Protein AF-A7H0U6-F1 (afdb_monomer_lite)

Sequence (137 aa):
MARRTNQNGQNVQEAKNTAIDSANEAPKNEEQEATEKSANETTLQDGQDAVASEPNTTKQPKTEIWVFIRGDELGQKGEILYEFALKSGFREAIKTAQEIAGVEQNGVMSAEALAAINAVDDTEFKESFEFLAGIRG

pLDDT: mean 70.14, std 22.98, range [35.97, 95.31]

Radius of gyration: 28.56 Å; chains: 1; bounding box: 76×62×76 Å

Foldseek 3Di:
DDDDDDDDDDDDDDDDDDDDDDDDDDDDDDDDDDDDDDDDDDDDDDDDDDDDDDDPPPPDPCDPLLVQLVLVLLPPLSVLLSVLCVPPNQLVSLLQLQVLLVHDSRSGPDPVSSVSSNVDDPVSSNVSSVVVSVVVD

Structure (mmCIF, N/CA/C/O backbone):
data_AF-A7H0U6-F1
#
_entry.id   AF-A7H0U6-F1
#
loop_
_atom_site.group_PDB
_atom_site.id
_atom_site.type_symbol
_atom_site.label_atom_id
_atom_site.label_alt_id
_atom_site.label_comp_id
_atom_site.label_asym_id
_atom_site.label_entity_id
_atom_site.label_seq_id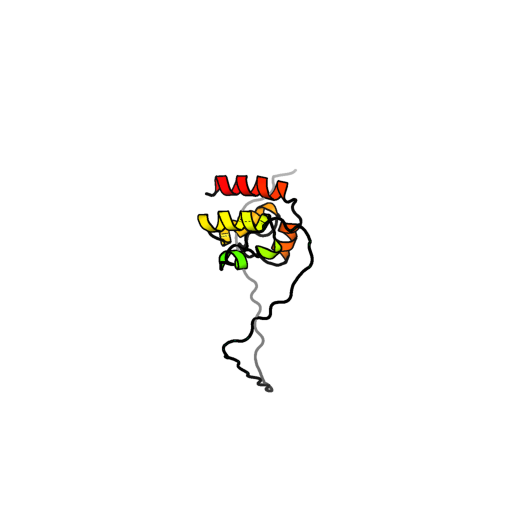
_atom_site.pdbx_PDB_ins_code
_atom_site.Cartn_x
_atom_site.Cartn_y
_atom_site.Cartn_z
_atom_site.occupancy
_atom_site.B_iso_or_equiv
_atom_site.auth_seq_id
_atom_site.auth_comp_id
_atom_site.auth_asym_id
_atom_site.auth_atom_id
_atom_site.pdbx_PDB_model_num
ATOM 1 N N . MET A 1 1 ? 44.594 -3.899 50.942 1.00 44.00 1 MET A N 1
ATOM 2 C CA . MET A 1 1 ? 44.181 -4.992 50.028 1.00 44.00 1 MET A CA 1
ATOM 3 C C . MET A 1 1 ? 43.287 -4.400 48.941 1.00 44.00 1 MET A C 1
ATOM 5 O O . MET A 1 1 ? 42.715 -3.354 49.202 1.00 44.00 1 MET A O 1
ATOM 9 N N . ALA A 1 2 ? 43.203 -5.056 47.775 1.00 44.75 2 ALA A N 1
ATOM 10 C CA . ALA A 1 2 ? 42.554 -4.655 46.508 1.00 44.75 2 ALA A CA 1
ATOM 11 C C . ALA A 1 2 ? 43.481 -3.972 45.476 1.00 44.75 2 ALA A C 1
ATOM 13 O O . ALA A 1 2 ? 43.598 -2.751 45.401 1.00 44.75 2 ALA A O 1
ATOM 14 N N . ARG A 1 3 ? 44.145 -4.804 44.657 1.00 46.00 3 ARG A N 1
ATOM 15 C CA . ARG A 1 3 ? 44.745 -4.417 43.370 1.00 46.00 3 ARG A CA 1
ATOM 16 C C . ARG A 1 3 ? 43.800 -4.834 42.239 1.00 46.00 3 ARG A C 1
ATOM 18 O O . ARG A 1 3 ? 43.140 -5.862 42.333 1.00 46.00 3 ARG A O 1
ATOM 25 N N . ARG A 1 4 ? 43.750 -3.969 41.225 1.00 51.09 4 ARG A N 1
ATOM 26 C CA . ARG A 1 4 ? 42.862 -3.950 40.057 1.00 51.09 4 ARG A CA 1
ATOM 27 C C . ARG A 1 4 ? 42.835 -5.252 39.250 1.00 51.09 4 ARG A C 1
ATOM 29 O O . ARG A 1 4 ? 43.853 -5.904 39.050 1.00 51.09 4 ARG A O 1
ATOM 36 N N . THR A 1 5 ? 41.636 -5.515 38.749 1.00 53.34 5 THR A N 1
ATOM 37 C CA . THR A 1 5 ? 41.198 -6.558 37.824 1.00 53.34 5 THR A CA 1
ATOM 38 C C . THR A 1 5 ? 41.836 -6.458 36.431 1.00 53.34 5 THR A C 1
ATOM 40 O O . THR A 1 5 ? 41.884 -5.377 35.853 1.00 53.34 5 THR A O 1
ATOM 43 N N . ASN A 1 6 ? 42.196 -7.643 35.916 1.00 48.97 6 ASN A N 1
ATOM 44 C CA . ASN A 1 6 ? 42.177 -8.102 34.518 1.00 48.97 6 ASN A CA 1
ATOM 45 C C . ASN A 1 6 ? 43.235 -7.558 33.534 1.00 48.97 6 ASN A C 1
ATOM 47 O O . ASN A 1 6 ? 43.151 -6.443 33.027 1.00 48.97 6 ASN A O 1
ATOM 51 N N . GLN A 1 7 ? 44.172 -8.458 33.207 1.00 51.88 7 GLN A N 1
ATOM 52 C CA . GLN A 1 7 ? 44.982 -8.469 31.995 1.00 51.88 7 GLN A CA 1
ATOM 53 C C . GLN A 1 7 ? 44.325 -9.373 30.931 1.00 51.88 7 GLN A C 1
ATOM 55 O O . GLN A 1 7 ? 44.148 -10.564 31.153 1.00 51.88 7 GLN A O 1
ATOM 60 N N . ASN A 1 8 ? 44.011 -8.780 29.780 1.00 41.91 8 ASN A N 1
ATOM 61 C CA . ASN A 1 8 ? 44.545 -9.123 28.457 1.00 41.91 8 ASN A CA 1
ATOM 62 C C . ASN A 1 8 ? 44.594 -10.611 28.004 1.00 41.91 8 ASN A C 1
ATOM 64 O O . ASN A 1 8 ? 45.507 -11.336 28.373 1.00 41.91 8 ASN A O 1
ATOM 68 N N . GLY A 1 9 ? 43.748 -10.955 27.019 1.00 41.75 9 GLY A N 1
ATOM 69 C CA . GLY A 1 9 ? 44.206 -11.497 25.724 1.00 41.75 9 GLY A CA 1
ATOM 70 C C . GLY A 1 9 ? 44.284 -13.020 25.488 1.00 41.75 9 GLY A C 1
ATOM 71 O O . GLY A 1 9 ? 44.925 -13.739 26.238 1.00 41.75 9 GLY A O 1
ATOM 72 N N . GLN A 1 10 ? 43.783 -13.411 24.300 1.00 43.47 10 GLN A N 1
ATOM 73 C CA . GLN A 1 10 ? 44.019 -14.650 23.514 1.00 43.47 10 GLN A CA 1
ATOM 74 C C . GLN A 1 10 ? 43.192 -15.899 23.894 1.00 43.47 10 GLN A C 1
ATOM 76 O O . GLN A 1 10 ? 42.929 -16.126 25.061 1.00 43.47 10 GLN A O 1
ATOM 81 N N . ASN A 1 11 ? 42.807 -16.838 23.020 1.00 38.00 11 ASN A N 1
ATOM 82 C CA . ASN A 1 11 ? 42.603 -16.998 21.567 1.00 38.00 11 ASN A CA 1
ATOM 83 C C . ASN A 1 11 ? 42.161 -18.488 21.410 1.00 38.00 11 ASN A C 1
ATOM 85 O O . ASN A 1 11 ? 42.874 -19.358 21.889 1.00 38.00 11 ASN A O 1
ATOM 89 N N . VAL A 1 12 ? 40.974 -18.727 20.830 1.00 46.72 12 VAL A N 1
ATOM 90 C CA . VAL A 1 12 ? 40.468 -19.859 19.997 1.00 46.72 12 VAL A CA 1
ATOM 91 C C . VAL A 1 12 ? 40.917 -21.324 20.238 1.00 46.72 12 VAL A C 1
ATOM 93 O O . VAL A 1 12 ? 42.110 -21.611 20.252 1.00 46.72 12 VAL A O 1
ATOM 96 N N . GLN A 1 13 ? 39.919 -22.240 20.208 1.00 46.50 13 GLN A N 1
ATOM 97 C CA . GLN A 1 13 ? 39.869 -23.643 19.682 1.00 46.50 13 GLN A CA 1
ATOM 98 C C . GLN A 1 13 ? 39.125 -24.566 20.667 1.00 46.50 13 GLN A C 1
ATOM 100 O O . GLN A 1 13 ? 39.196 -24.346 21.866 1.00 46.50 13 GLN A O 1
ATOM 105 N N . GLU A 1 14 ? 38.420 -25.644 20.332 1.00 44.41 14 GLU A N 1
ATOM 106 C CA . GLU A 1 14 ? 37.949 -26.334 19.125 1.00 44.41 14 GLU A CA 1
ATOM 107 C C . GLU A 1 14 ? 37.036 -27.443 19.707 1.00 44.41 14 GLU A C 1
ATOM 109 O O . GLU A 1 14 ? 37.402 -28.053 20.710 1.00 44.41 14 GLU A O 1
ATOM 114 N N . ALA A 1 15 ? 35.860 -27.719 19.141 1.00 47.16 15 ALA A N 1
ATOM 115 C CA . ALA A 1 15 ? 35.094 -28.916 19.505 1.00 47.16 15 ALA A CA 1
ATOM 116 C C . ALA A 1 15 ? 34.598 -29.604 18.233 1.00 47.16 15 ALA A C 1
ATOM 118 O O . ALA A 1 15 ? 33.486 -29.383 17.760 1.00 47.16 15 ALA A O 1
ATOM 119 N N . LYS A 1 16 ? 35.483 -30.425 17.662 1.00 49.91 16 LYS A N 1
ATOM 120 C CA . LYS A 1 16 ? 35.138 -31.505 16.737 1.00 49.91 16 LYS A CA 1
ATOM 121 C C . LYS A 1 16 ? 34.580 -32.672 17.555 1.00 49.91 16 LYS A C 1
ATOM 123 O O . LYS A 1 16 ? 35.230 -33.080 18.508 1.00 49.91 16 LYS A O 1
ATOM 128 N N . ASN A 1 17 ? 33.448 -33.245 17.149 1.00 48.50 17 ASN A N 1
ATOM 129 C CA . ASN A 1 17 ? 33.057 -34.606 17.532 1.00 48.50 17 ASN A CA 1
ATOM 130 C C . ASN A 1 17 ? 32.409 -35.334 16.338 1.00 48.50 17 ASN A C 1
ATOM 132 O O . ASN A 1 17 ? 31.240 -35.158 16.024 1.00 48.50 17 ASN A O 1
ATOM 136 N N . THR A 1 18 ? 33.278 -36.064 15.641 1.00 45.56 18 THR A N 1
ATOM 137 C CA . THR A 1 18 ? 33.184 -37.404 15.032 1.00 45.56 18 THR A CA 1
ATOM 138 C C . THR A 1 18 ? 31.820 -38.075 14.766 1.00 45.56 18 THR A C 1
ATOM 140 O O . THR A 1 18 ? 31.096 -38.445 15.681 1.00 45.56 18 THR A O 1
ATOM 143 N N . ALA A 1 19 ? 31.608 -38.308 13.463 1.00 49.44 19 ALA A N 1
ATOM 144 C CA . ALA A 1 19 ? 31.011 -39.421 12.700 1.00 49.44 19 ALA A CA 1
ATOM 145 C C . ALA A 1 19 ? 30.195 -40.557 13.365 1.00 49.44 19 ALA A C 1
ATOM 147 O O . ALA A 1 19 ? 30.632 -41.198 14.318 1.00 49.44 19 ALA A O 1
ATOM 148 N N . ILE A 1 20 ? 29.116 -40.940 12.664 1.00 51.38 20 ILE A N 1
ATOM 149 C CA . ILE A 1 20 ? 28.578 -42.309 12.587 1.00 51.38 20 ILE A CA 1
ATOM 150 C C . ILE A 1 20 ? 28.250 -42.644 11.122 1.00 51.38 20 ILE A C 1
ATOM 152 O O . ILE A 1 20 ? 27.741 -41.806 10.380 1.00 51.38 20 ILE A O 1
ATOM 156 N N . ASP A 1 21 ? 28.624 -43.861 10.736 1.00 46.81 21 ASP A N 1
ATOM 157 C CA . ASP A 1 21 ? 28.727 -44.424 9.387 1.00 46.81 21 ASP A CA 1
ATOM 158 C C . ASP A 1 21 ? 27.514 -45.323 9.043 1.00 46.81 21 ASP A C 1
ATOM 160 O O . ASP A 1 21 ? 26.973 -45.991 9.920 1.00 46.81 21 ASP A O 1
ATOM 164 N N . SER A 1 22 ? 27.159 -45.341 7.753 1.00 47.59 22 SER A N 1
ATOM 165 C CA . SER A 1 22 ? 26.531 -46.412 6.948 1.00 47.59 22 SER A CA 1
ATOM 166 C C . SER A 1 22 ? 25.199 -47.104 7.313 1.00 47.59 22 SER A C 1
ATOM 168 O O . SER A 1 22 ? 25.109 -47.929 8.214 1.00 47.59 22 SER A O 1
ATOM 170 N N . ALA A 1 23 ? 24.265 -46.939 6.361 1.00 47.88 23 ALA A N 1
ATOM 171 C CA . ALA A 1 23 ? 23.696 -47.978 5.475 1.00 47.88 23 ALA A CA 1
ATOM 172 C C . ALA A 1 23 ? 22.202 -48.370 5.591 1.00 47.88 23 ALA A C 1
ATOM 174 O O . ALA A 1 23 ? 21.732 -48.905 6.587 1.00 47.88 23 ALA A O 1
ATOM 175 N N . ASN A 1 24 ? 21.579 -48.258 4.406 1.00 40.88 24 ASN A N 1
ATOM 176 C CA . ASN A 1 24 ? 20.633 -49.160 3.733 1.00 40.88 24 ASN A CA 1
ATOM 177 C C . ASN A 1 24 ? 19.099 -48.964 3.784 1.00 40.88 24 ASN A C 1
ATOM 179 O O . ASN A 1 24 ? 18.454 -49.030 4.822 1.00 40.88 24 ASN A O 1
ATOM 183 N N . GLU A 1 25 ? 18.582 -48.921 2.544 1.00 42.00 25 GLU A N 1
ATOM 184 C CA . GLU A 1 25 ? 17.315 -49.444 1.996 1.00 42.00 25 GLU A CA 1
ATOM 185 C C . GLU A 1 25 ? 16.038 -48.572 1.949 1.00 42.00 25 GLU A C 1
ATOM 187 O O . GLU A 1 25 ? 15.526 -48.061 2.938 1.00 42.00 25 GLU A O 1
ATOM 192 N N . ALA A 1 26 ? 15.535 -48.442 0.710 1.00 51.22 26 ALA A N 1
ATOM 193 C CA . ALA A 1 26 ? 14.316 -47.760 0.259 1.00 51.22 26 ALA A CA 1
ATOM 194 C C . ALA A 1 26 ? 13.025 -48.505 0.678 1.00 51.22 26 ALA A C 1
ATOM 196 O O . ALA A 1 26 ? 13.108 -49.661 1.098 1.00 51.22 26 ALA A O 1
ATOM 197 N N . PRO A 1 27 ? 11.814 -47.925 0.485 1.00 47.44 27 PRO A N 1
ATOM 198 C CA . PRO A 1 27 ? 11.107 -48.200 -0.782 1.00 47.44 27 PRO A CA 1
ATOM 199 C C . PRO A 1 27 ? 10.095 -47.133 -1.295 1.00 47.44 27 PRO A C 1
ATOM 201 O O . PRO A 1 27 ? 9.548 -46.349 -0.534 1.00 47.44 27 PRO A O 1
ATOM 204 N N . LYS A 1 28 ? 9.795 -47.253 -2.605 1.00 40.69 28 LYS A N 1
ATOM 205 C CA . LYS A 1 28 ? 8.507 -47.082 -3.335 1.00 40.69 28 LYS A CA 1
ATOM 206 C C . LYS A 1 28 ? 7.779 -45.716 -3.304 1.00 40.69 28 LYS A C 1
ATOM 208 O O . LYS A 1 28 ? 7.317 -45.280 -2.266 1.00 40.69 28 LYS A O 1
ATOM 213 N N . ASN A 1 29 ? 7.727 -44.980 -4.421 1.00 41.88 29 ASN A N 1
ATOM 214 C CA . ASN A 1 29 ? 6.805 -45.121 -5.572 1.00 41.88 29 ASN A CA 1
ATOM 215 C C . ASN A 1 29 ? 5.399 -44.559 -5.283 1.00 41.88 29 ASN A C 1
ATOM 217 O O . ASN A 1 29 ? 4.595 -45.273 -4.708 1.00 41.88 29 ASN A O 1
ATOM 221 N N . GLU A 1 30 ? 5.099 -43.343 -5.751 1.00 47.97 30 GLU A N 1
ATOM 222 C CA . GLU A 1 30 ? 3.842 -43.065 -6.461 1.00 47.97 30 GLU A CA 1
ATOM 223 C C . GLU A 1 30 ? 3.972 -41.783 -7.298 1.00 47.97 30 GLU A C 1
ATOM 225 O O . GLU A 1 30 ? 4.211 -40.677 -6.819 1.00 47.97 30 GLU A O 1
ATOM 230 N N . GLU A 1 31 ? 3.911 -42.034 -8.595 1.00 45.50 31 GLU A N 1
ATOM 231 C CA . GLU A 1 31 ? 3.716 -41.143 -9.721 1.00 45.50 31 GLU A CA 1
ATOM 232 C C . GLU A 1 31 ? 2.301 -40.558 -9.658 1.00 45.50 31 GLU A C 1
ATOM 234 O O . GLU A 1 31 ? 1.361 -41.305 -9.418 1.00 45.50 31 GLU A O 1
ATOM 239 N N . GLN A 1 32 ? 2.136 -39.257 -9.913 1.00 46.22 32 GLN A N 1
ATOM 240 C CA . GLN A 1 32 ? 0.946 -38.761 -10.608 1.00 46.22 32 GLN A CA 1
ATOM 241 C C . GLN A 1 32 ? 1.240 -37.420 -11.291 1.00 46.22 32 GLN A C 1
ATOM 243 O O . GLN A 1 32 ? 1.296 -36.347 -10.694 1.00 46.22 32 GLN A O 1
ATOM 248 N N . GLU A 1 33 ? 1.475 -37.569 -12.587 1.00 42.81 33 GLU A N 1
ATOM 249 C CA . GLU A 1 33 ? 1.436 -36.592 -13.665 1.00 42.81 33 GLU A CA 1
ATOM 250 C C . GLU A 1 33 ? -0.009 -36.121 -13.935 1.00 42.81 33 GLU A C 1
ATOM 252 O O . GLU A 1 33 ? -0.943 -36.902 -13.768 1.00 42.81 33 GLU A O 1
ATOM 257 N N . ALA A 1 34 ? -0.178 -34.866 -14.369 1.00 38.72 34 ALA A N 1
ATOM 258 C CA . ALA A 1 34 ? -1.146 -34.389 -15.380 1.00 38.72 34 ALA A CA 1
ATOM 259 C C . ALA A 1 34 ? -1.154 -32.845 -15.336 1.00 38.72 34 ALA A C 1
ATOM 261 O O . ALA A 1 34 ? -1.549 -32.245 -14.344 1.00 38.72 34 ALA A O 1
ATOM 262 N N . THR A 1 35 ? -0.484 -32.148 -16.255 1.00 39.91 35 THR A N 1
ATOM 263 C CA . THR A 1 35 ? -1.003 -31.715 -17.568 1.00 39.91 35 THR A CA 1
ATOM 264 C C . THR A 1 35 ? -2.318 -30.947 -17.466 1.00 39.91 35 THR A C 1
ATOM 266 O O . THR A 1 35 ? -3.337 -31.555 -17.193 1.00 39.91 35 THR A O 1
ATOM 269 N N . GLU A 1 36 ? -2.319 -29.655 -17.812 1.00 39.19 36 GLU A N 1
ATOM 270 C CA . GLU A 1 36 ? -3.280 -29.153 -18.803 1.00 39.19 36 GLU A CA 1
ATOM 271 C C . GLU A 1 36 ? -2.884 -27.780 -19.361 1.00 39.19 36 GLU A C 1
ATOM 273 O O . GLU A 1 36 ? -2.804 -26.761 -18.680 1.00 39.19 36 GLU A O 1
ATOM 278 N N . LYS A 1 37 ? -2.628 -27.799 -20.667 1.00 46.78 37 LYS A N 1
ATOM 279 C CA . LYS A 1 37 ? -2.650 -26.670 -21.584 1.00 46.78 37 LYS A CA 1
ATOM 280 C C . LYS A 1 37 ? -3.992 -26.781 -22.302 1.00 46.78 37 LYS A C 1
ATOM 282 O O . LYS A 1 37 ? -4.168 -27.756 -23.024 1.00 46.78 37 LYS A O 1
ATOM 287 N N . SER A 1 38 ? -4.896 -25.812 -22.184 1.00 38.50 38 SER A N 1
ATOM 288 C CA . SER A 1 38 ? -5.935 -25.635 -23.204 1.00 38.50 38 SER A CA 1
ATOM 289 C C . SER A 1 38 ? -6.516 -24.228 -23.205 1.00 38.50 38 SER A C 1
ATOM 291 O O . SER A 1 38 ? -6.555 -23.537 -22.191 1.00 38.50 38 SER A O 1
ATOM 293 N N . ALA A 1 39 ? -6.879 -23.806 -24.406 1.00 47.38 39 ALA A N 1
ATOM 294 C CA . ALA A 1 39 ? -7.247 -22.467 -24.797 1.00 47.38 39 ALA A CA 1
ATOM 295 C C . ALA A 1 39 ? -8.765 -22.217 -24.718 1.00 47.38 39 ALA A C 1
ATOM 297 O O . ALA A 1 39 ? -9.567 -23.141 -24.672 1.00 47.38 39 ALA A O 1
ATOM 298 N N . ASN A 1 40 ? -9.063 -20.916 -24.747 1.00 44.19 40 ASN A N 1
ATOM 299 C CA . ASN A 1 40 ? -10.139 -20.195 -25.433 1.00 44.19 40 ASN A CA 1
ATOM 300 C C . ASN A 1 40 ? -11.644 -20.480 -25.198 1.00 44.19 40 ASN A C 1
ATOM 302 O O . ASN A 1 40 ? -12.187 -21.519 -25.540 1.00 44.19 40 ASN A O 1
ATOM 306 N N . GLU A 1 41 ? -12.292 -19.355 -24.849 1.00 39.22 41 GLU A N 1
ATOM 307 C CA . GLU A 1 41 ? -13.567 -18.821 -25.363 1.00 39.22 41 GLU A CA 1
ATOM 308 C C . GLU A 1 41 ? -14.874 -19.416 -24.822 1.00 39.22 41 GLU A C 1
ATOM 310 O O . GLU A 1 41 ? -15.117 -20.611 -24.944 1.00 39.22 41 GLU A O 1
ATOM 315 N N . THR A 1 42 ? -15.774 -18.546 -24.326 1.00 35.97 42 THR A N 1
ATOM 316 C CA . THR A 1 42 ? -17.137 -18.357 -24.884 1.00 35.97 42 THR A CA 1
ATOM 317 C C . THR A 1 42 ? -18.088 -17.609 -23.923 1.00 35.97 42 THR A C 1
ATOM 319 O O . THR A 1 42 ? -18.272 -17.990 -22.772 1.00 35.97 42 THR A O 1
ATOM 322 N N . THR A 1 43 ? -18.749 -16.592 -24.494 1.00 36.06 43 THR A N 1
ATOM 323 C CA . THR A 1 43 ? -20.102 -16.074 -24.191 1.00 36.06 43 THR A CA 1
ATOM 324 C C . THR A 1 43 ? -20.305 -14.927 -23.191 1.00 36.06 43 THR A C 1
ATOM 326 O O . THR A 1 43 ? -20.294 -15.068 -21.974 1.00 36.06 43 THR A O 1
ATOM 329 N N . LEU A 1 44 ? -20.636 -13.785 -23.805 1.00 55.69 44 LEU A N 1
ATOM 330 C CA . LEU A 1 44 ? -21.462 -12.686 -23.308 1.00 55.69 44 LEU A CA 1
ATOM 331 C C . LEU A 1 44 ? -22.835 -13.186 -22.836 1.00 55.69 44 LEU A C 1
ATOM 333 O O . LEU A 1 44 ? -23.521 -13.856 -23.606 1.00 55.69 44 LEU A O 1
ATOM 337 N N . GLN A 1 45 ? -23.319 -12.728 -21.681 1.00 40.06 45 GLN A N 1
ATOM 338 C CA . GLN A 1 45 ? -24.759 -12.527 -21.527 1.00 40.06 45 GLN A CA 1
ATOM 339 C C . GLN A 1 45 ? -25.089 -11.389 -20.556 1.00 40.06 45 GLN A C 1
ATOM 341 O O . GLN A 1 45 ? -24.744 -11.406 -19.378 1.00 40.06 45 GLN A O 1
ATOM 346 N N . ASP A 1 46 ? -25.723 -10.389 -21.160 1.00 53.91 46 ASP A N 1
ATOM 347 C CA . ASP A 1 46 ? -26.364 -9.194 -20.625 1.00 53.91 46 ASP A CA 1
ATOM 348 C C . ASP A 1 46 ? -27.587 -9.549 -19.753 1.00 53.91 46 ASP A C 1
ATOM 350 O O . ASP A 1 46 ? -28.268 -10.541 -20.028 1.00 53.91 46 ASP A O 1
ATOM 354 N N . GLY A 1 47 ? -27.867 -8.754 -18.711 1.00 41.84 47 GLY A N 1
ATOM 355 C CA . GLY A 1 47 ? -28.991 -9.001 -17.796 1.00 41.84 47 GLY A CA 1
ATOM 356 C C . GLY A 1 47 ? -29.156 -7.999 -16.642 1.00 41.84 47 GLY A C 1
ATOM 357 O O . GLY A 1 47 ? -29.049 -8.382 -15.485 1.00 41.84 47 GLY A O 1
ATOM 358 N N . GLN A 1 48 ? -29.365 -6.731 -17.003 1.00 40.78 48 GLN A N 1
ATOM 359 C CA . GLN A 1 48 ? -30.168 -5.647 -16.389 1.00 40.78 48 GLN A CA 1
ATOM 360 C C . GLN A 1 48 ? -30.482 -5.535 -14.870 1.00 40.78 48 GLN A C 1
ATOM 362 O O . GLN A 1 48 ? -31.101 -6.395 -14.252 1.00 40.78 48 GLN A O 1
ATOM 367 N N . ASP A 1 49 ? -30.217 -4.300 -14.407 1.00 43.56 49 ASP A N 1
ATOM 368 C CA . ASP A 1 49 ? -30.976 -3.421 -13.493 1.00 43.56 49 ASP A CA 1
ATOM 369 C C . ASP A 1 49 ? -31.177 -3.777 -12.005 1.00 43.56 49 ASP A C 1
ATOM 371 O O . ASP A 1 49 ? -32.100 -4.497 -11.635 1.00 43.56 49 ASP A O 1
ATOM 375 N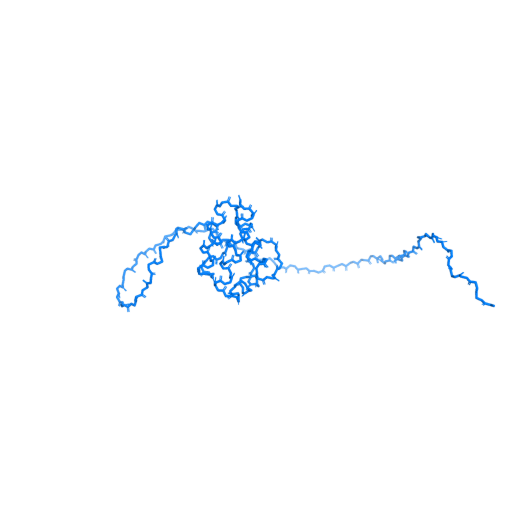 N . ALA A 1 50 ? -30.441 -3.064 -11.134 1.00 39.50 50 ALA A N 1
ATOM 376 C CA . ALA A 1 50 ? -31.033 -2.272 -10.044 1.00 39.50 50 ALA A CA 1
ATOM 377 C C . ALA A 1 50 ? -30.020 -1.269 -9.445 1.00 39.50 50 ALA A C 1
ATOM 379 O O . ALA A 1 50 ? -28.942 -1.631 -8.986 1.00 39.50 50 ALA A O 1
ATOM 380 N N . VAL A 1 51 ? -30.421 0.003 -9.447 1.00 49.31 51 VAL A N 1
ATOM 381 C CA . VAL A 1 51 ? -29.816 1.195 -8.827 1.00 49.31 51 VAL A CA 1
ATOM 382 C C . VAL A 1 51 ? -29.119 0.951 -7.478 1.00 49.31 51 VAL A C 1
ATOM 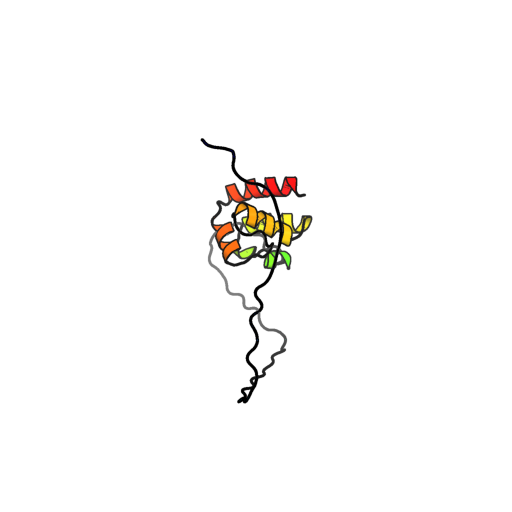384 O O . VAL A 1 51 ? -29.764 0.586 -6.499 1.00 49.31 51 VAL A O 1
ATOM 387 N N . ALA A 1 52 ? -27.840 1.322 -7.393 1.00 42.00 52 ALA A N 1
ATOM 388 C CA . ALA A 1 52 ? -27.242 1.908 -6.195 1.00 42.00 52 ALA A CA 1
ATOM 389 C C . ALA A 1 52 ? -26.034 2.755 -6.613 1.00 42.00 52 ALA A C 1
ATOM 391 O O . ALA A 1 52 ? -25.188 2.311 -7.379 1.00 42.00 52 ALA A O 1
ATOM 392 N N . SER A 1 53 ? -26.002 4.002 -6.159 1.00 51.03 53 SER A N 1
ATOM 393 C CA . SER A 1 53 ? -24.971 4.996 -6.450 1.00 51.03 53 SER A CA 1
ATOM 394 C C . SER A 1 53 ? -23.558 4.480 -6.151 1.00 51.03 53 SER A C 1
ATOM 396 O O . SER A 1 53 ? -23.130 4.501 -5.000 1.00 51.03 53 SER A O 1
ATOM 398 N N . GLU A 1 54 ? -22.813 4.064 -7.170 1.00 43.75 54 GLU A N 1
ATOM 399 C CA . GLU A 1 54 ? -21.374 3.825 -7.047 1.00 43.75 54 GLU A CA 1
ATOM 400 C C . GLU A 1 54 ? -20.627 5.104 -7.461 1.00 43.75 54 GLU A C 1
ATOM 402 O O . GLU A 1 54 ? -20.913 5.662 -8.529 1.00 43.75 54 GLU A O 1
ATOM 407 N N . PRO A 1 55 ? -19.691 5.628 -6.643 1.00 45.47 55 PRO A N 1
ATOM 408 C CA . PRO A 1 55 ? -18.792 6.664 -7.119 1.00 45.47 55 PRO A CA 1
ATOM 409 C C . PRO A 1 55 ? -17.992 6.061 -8.272 1.00 45.47 55 PRO A C 1
ATOM 411 O O . PRO A 1 55 ? -17.525 4.928 -8.186 1.00 45.47 55 PRO A O 1
ATOM 414 N N . ASN A 1 56 ? -17.892 6.824 -9.356 1.00 41.19 56 ASN A N 1
ATOM 415 C CA . ASN A 1 56 ? -17.259 6.483 -10.623 1.00 41.19 56 ASN A CA 1
ATOM 416 C C . ASN A 1 56 ? -15.802 6.011 -10.423 1.00 41.19 56 ASN A C 1
ATOM 418 O O . ASN A 1 56 ? -14.855 6.777 -10.592 1.00 41.19 56 ASN A O 1
ATOM 422 N N . THR A 1 57 ? -15.619 4.751 -10.027 1.00 43.34 57 THR A N 1
ATOM 423 C CA . THR A 1 57 ? -14.329 4.072 -9.945 1.00 43.34 57 THR A CA 1
ATOM 424 C C . THR A 1 57 ? -13.987 3.708 -11.371 1.00 43.34 57 THR A C 1
ATOM 426 O O . THR A 1 57 ? -14.424 2.700 -11.928 1.00 43.34 57 THR A O 1
ATOM 429 N N . THR A 1 58 ? -13.256 4.617 -12.008 1.00 43.81 58 THR A N 1
ATOM 430 C CA . THR A 1 58 ? -12.673 4.391 -13.323 1.00 43.81 58 THR A CA 1
ATOM 431 C C . THR A 1 58 ? -11.820 3.135 -13.198 1.00 43.81 58 THR A C 1
ATOM 433 O O . THR A 1 58 ? -10.754 3.179 -12.593 1.00 43.81 58 THR A O 1
ATOM 436 N N . LYS A 1 59 ? -12.320 1.999 -13.703 1.00 49.09 59 LYS A N 1
ATOM 437 C CA . LYS A 1 59 ? -11.591 0.729 -13.769 1.00 49.09 59 LYS A CA 1
ATOM 438 C C . LYS A 1 59 ? -10.355 0.961 -14.633 1.00 49.09 59 LYS A C 1
ATOM 440 O O . LYS A 1 59 ? -10.410 0.816 -15.853 1.00 49.09 59 LYS A O 1
ATOM 445 N N . GLN A 1 60 ? -9.264 1.394 -14.006 1.00 53.22 60 GLN A N 1
ATOM 446 C CA . GLN A 1 60 ? -7.955 1.465 -14.636 1.00 53.22 60 GLN A CA 1
ATOM 447 C C . GLN A 1 60 ? -7.669 0.078 -15.234 1.00 53.22 60 GLN A C 1
ATOM 449 O O . GLN A 1 60 ? -8.026 -0.933 -14.614 1.00 53.22 60 GLN A O 1
ATOM 454 N N . PRO A 1 61 ? -7.082 -0.018 -16.440 1.00 52.38 61 PRO A N 1
ATOM 455 C CA . PRO A 1 61 ? -6.684 -1.311 -16.976 1.00 52.38 61 PRO A CA 1
ATOM 456 C C . PRO A 1 61 ? -5.796 -1.989 -15.930 1.00 52.38 61 PRO A C 1
ATOM 458 O O . PRO A 1 61 ? -4.830 -1.381 -15.473 1.00 52.38 61 PRO A O 1
ATOM 461 N N . LYS A 1 62 ? -6.156 -3.210 -15.507 1.00 59.84 62 LYS A N 1
ATOM 462 C CA . LYS A 1 62 ? -5.410 -3.980 -14.501 1.00 59.84 62 LYS A CA 1
ATOM 463 C C . LYS A 1 62 ? -4.023 -4.294 -15.056 1.00 59.84 62 LYS A C 1
ATOM 465 O O . LYS A 1 62 ? -3.817 -5.312 -15.709 1.00 59.84 62 LYS A O 1
ATOM 470 N N . THR A 1 63 ? -3.090 -3.369 -14.875 1.00 77.81 63 THR A N 1
ATOM 471 C CA . THR A 1 63 ? -1.689 -3.547 -15.234 1.00 77.81 63 THR A CA 1
ATOM 472 C C . THR A 1 63 ? -1.061 -4.566 -14.290 1.00 77.81 63 THR A C 1
ATOM 474 O O . THR A 1 63 ? -1.547 -4.804 -13.185 1.00 77.81 63 THR A O 1
ATOM 477 N N . GLU A 1 64 ? 0.045 -5.174 -14.711 1.00 85.00 64 GLU A N 1
ATOM 478 C CA . GLU A 1 64 ? 0.766 -6.158 -13.895 1.00 85.00 64 GLU A CA 1
ATOM 479 C C . GLU A 1 64 ? 1.148 -5.583 -12.515 1.00 85.00 64 GLU A C 1
ATOM 481 O O . GLU A 1 64 ? 1.018 -6.248 -11.490 1.00 85.00 64 GLU A O 1
ATOM 486 N N . ILE A 1 65 ? 1.499 -4.292 -12.480 1.00 87.94 65 ILE A N 1
ATOM 487 C CA . ILE A 1 65 ? 1.780 -3.531 -11.257 1.00 87.94 65 ILE A CA 1
ATOM 488 C C . ILE A 1 65 ? 0.570 -3.521 -10.312 1.00 87.94 65 ILE A C 1
ATOM 490 O O . ILE A 1 65 ? 0.750 -3.764 -9.122 1.00 87.94 65 ILE A O 1
ATOM 494 N N . TRP A 1 66 ? -0.644 -3.278 -10.822 1.00 89.62 66 TRP A N 1
ATOM 495 C CA . TRP A 1 66 ? -1.871 -3.253 -10.014 1.00 89.62 66 TRP A CA 1
ATOM 496 C C . TRP A 1 66 ? -2.126 -4.592 -9.309 1.00 89.62 66 TRP A C 1
ATOM 498 O O . TRP A 1 66 ? -2.503 -4.628 -8.137 1.00 89.62 66 TRP A O 1
ATOM 508 N N . VAL A 1 67 ? -1.860 -5.701 -10.006 1.00 89.62 67 VAL A N 1
ATOM 509 C CA . VAL A 1 67 ? -1.964 -7.054 -9.442 1.00 89.62 67 VAL A CA 1
ATOM 510 C C . VAL A 1 67 ? -0.878 -7.290 -8.388 1.00 89.62 67 VAL A C 1
ATOM 512 O O . VAL A 1 67 ? -1.177 -7.802 -7.311 1.00 89.62 67 VAL A O 1
ATOM 515 N N . PHE A 1 68 ? 0.366 -6.873 -8.646 1.00 88.94 68 PHE A N 1
ATOM 516 C CA . PHE A 1 68 ? 1.477 -7.059 -7.704 1.00 88.94 68 PHE A CA 1
ATOM 517 C C . PHE A 1 68 ? 1.316 -6.293 -6.392 1.00 88.94 68 PHE A C 1
ATOM 519 O O . PHE A 1 68 ? 1.684 -6.812 -5.337 1.00 88.94 68 PHE A O 1
ATOM 526 N N . ILE A 1 69 ? 0.769 -5.078 -6.440 1.00 90.81 69 ILE A N 1
ATOM 527 C CA . ILE A 1 69 ? 0.488 -4.292 -5.232 1.00 90.81 69 ILE A CA 1
ATOM 528 C C . ILE A 1 69 ? -0.821 -4.710 -4.553 1.00 90.81 69 ILE A C 1
ATOM 530 O O . ILE A 1 69 ? -1.144 -4.154 -3.510 1.00 90.81 69 ILE A O 1
ATOM 534 N N . ARG A 1 70 ? -1.576 -5.657 -5.135 1.00 91.69 70 ARG A N 1
ATOM 535 C CA . ARG A 1 70 ? -2.920 -6.052 -4.686 1.00 91.69 70 ARG A CA 1
ATOM 536 C C . ARG A 1 70 ? -3.872 -4.855 -4.558 1.00 91.69 70 ARG A C 1
ATOM 538 O O . ARG A 1 70 ? -4.575 -4.706 -3.563 1.00 91.69 70 ARG A O 1
ATOM 545 N N . GLY A 1 71 ? -3.903 -3.997 -5.581 1.00 90.19 71 GLY A N 1
ATOM 546 C CA . GLY A 1 71 ? -4.652 -2.735 -5.547 1.00 90.19 71 GLY A CA 1
ATOM 547 C C . GLY A 1 71 ? -6.154 -2.909 -5.289 1.00 90.19 71 GLY A C 1
ATOM 548 O O . GLY A 1 71 ? -6.737 -2.122 -4.550 1.00 90.19 71 GLY A O 1
ATOM 549 N N . ASP A 1 72 ? -6.764 -3.985 -5.808 1.00 89.12 72 ASP A N 1
ATOM 550 C CA . ASP A 1 72 ? -8.173 -4.327 -5.543 1.00 89.12 72 ASP A CA 1
ATOM 551 C C . ASP A 1 72 ? -8.464 -4.533 -4.038 1.00 89.12 72 ASP A C 1
ATOM 553 O O . ASP A 1 72 ? -9.559 -4.223 -3.580 1.00 89.12 72 ASP A O 1
ATOM 557 N N . GLU A 1 73 ? -7.497 -5.033 -3.259 1.00 93.25 73 GLU A N 1
ATOM 558 C CA . GLU A 1 73 ? -7.657 -5.326 -1.825 1.00 93.25 73 GLU A CA 1
ATOM 559 C C . GLU A 1 73 ? -7.337 -4.115 -0.924 1.00 93.25 73 GLU A C 1
ATOM 561 O O . GLU A 1 73 ? -7.647 -4.131 0.268 1.00 93.25 73 GLU A O 1
ATOM 566 N N . LEU A 1 74 ? -6.711 -3.073 -1.483 1.00 88.94 74 LEU A N 1
ATOM 567 C CA . LEU A 1 74 ? -6.268 -1.864 -0.777 1.00 88.94 74 LEU A CA 1
ATOM 568 C C . LEU A 1 74 ? -7.179 -0.645 -1.002 1.00 88.94 74 LEU A C 1
ATOM 570 O O . LEU A 1 74 ? -7.034 0.367 -0.314 1.00 88.94 74 LEU A O 1
ATOM 574 N N . GLY A 1 75 ? -8.078 -0.690 -1.988 1.00 88.75 75 GLY A N 1
ATOM 575 C CA . GLY A 1 75 ? -8.946 0.441 -2.327 1.00 88.75 75 GLY A CA 1
ATOM 576 C C . GLY A 1 75 ? -8.145 1.705 -2.667 1.00 88.75 75 GLY A C 1
ATOM 577 O O . GLY A 1 75 ? -7.264 1.674 -3.527 1.00 88.75 75 GLY A O 1
ATOM 578 N N . GLN A 1 76 ? -8.416 2.816 -1.970 1.00 88.25 76 GLN A N 1
ATOM 579 C CA . GLN A 1 76 ? -7.743 4.104 -2.209 1.00 88.25 76 GLN A CA 1
ATOM 580 C C . GLN A 1 76 ? -6.230 4.048 -1.963 1.00 88.25 76 GLN A C 1
ATOM 582 O O . GLN A 1 76 ? -5.464 4.665 -2.704 1.00 88.25 76 GLN A O 1
ATOM 587 N N . LYS A 1 77 ? -5.769 3.266 -0.975 1.00 91.00 77 LYS A N 1
ATOM 588 C CA . LYS A 1 77 ? -4.330 3.066 -0.744 1.00 91.00 77 LYS A CA 1
ATOM 589 C C . LYS A 1 77 ? -3.667 2.435 -1.974 1.00 91.00 77 LYS A C 1
ATOM 591 O O . LYS A 1 77 ? -2.551 2.802 -2.331 1.00 91.00 77 LYS A O 1
ATOM 596 N N . GLY A 1 78 ? -4.378 1.541 -2.664 1.00 90.69 78 GLY A N 1
ATOM 597 C CA . GLY A 1 78 ? -3.919 0.890 -3.890 1.00 90.69 78 GLY A CA 1
ATOM 598 C C . GLY A 1 78 ? -3.652 1.877 -5.026 1.00 90.69 78 GLY A C 1
ATOM 599 O O . GLY A 1 78 ? -2.645 1.743 -5.718 1.00 90.69 78 GLY A O 1
ATOM 600 N N . GLU A 1 79 ? -4.490 2.906 -5.179 1.00 91.12 79 GLU A N 1
ATOM 601 C CA . GLU A 1 79 ? -4.277 3.972 -6.170 1.00 91.12 79 GLU A CA 1
ATOM 602 C C . GLU A 1 79 ? -3.004 4.774 -5.876 1.00 91.12 79 GLU A C 1
ATOM 604 O O . GLU A 1 79 ? -2.182 4.980 -6.769 1.00 91.12 79 GLU A O 1
ATOM 609 N N . ILE A 1 80 ? -2.782 5.136 -4.609 1.00 90.56 80 ILE A N 1
ATOM 610 C CA . ILE A 1 80 ? -1.585 5.870 -4.172 1.00 90.56 80 ILE A CA 1
ATOM 611 C C . ILE A 1 80 ? -0.313 5.049 -4.444 1.00 90.56 80 ILE A C 1
ATOM 613 O O . ILE A 1 80 ? 0.654 5.555 -5.025 1.00 90.56 80 ILE A O 1
ATOM 617 N N . LEU A 1 81 ? -0.315 3.760 -4.075 1.00 91.62 81 LEU A N 1
ATOM 618 C CA . LEU A 1 81 ? 0.801 2.860 -4.378 1.00 91.62 81 LEU A CA 1
ATOM 619 C C . LEU A 1 81 ? 1.026 2.744 -5.885 1.00 91.62 81 LEU A C 1
ATOM 621 O O . LEU A 1 81 ? 2.175 2.705 -6.322 1.00 91.62 81 LEU A O 1
ATOM 625 N N . TYR A 1 82 ? -0.046 2.665 -6.672 1.00 91.38 82 TYR A N 1
ATOM 626 C CA . TYR A 1 82 ? 0.036 2.517 -8.117 1.00 91.38 82 TYR A CA 1
ATOM 627 C C . TYR A 1 82 ? 0.715 3.719 -8.778 1.00 91.38 82 TYR A C 1
ATOM 629 O O . TYR A 1 82 ? 1.654 3.540 -9.554 1.00 91.38 82 TYR A O 1
ATOM 637 N N . GLU A 1 83 ? 0.312 4.942 -8.431 1.00 90.38 83 GLU A N 1
ATOM 638 C CA . GLU A 1 83 ? 0.916 6.160 -8.983 1.00 90.38 83 GLU A CA 1
ATOM 639 C C . GLU A 1 83 ? 2.411 6.268 -8.671 1.00 90.38 83 GLU A C 1
ATOM 641 O O . GLU A 1 83 ? 3.210 6.646 -9.535 1.00 90.38 83 GLU A O 1
ATOM 646 N N . PHE A 1 84 ? 2.811 5.909 -7.451 1.00 90.00 84 PHE A N 1
ATOM 647 C CA . PHE A 1 84 ? 4.222 5.886 -7.082 1.00 90.00 84 PHE A CA 1
ATOM 648 C C . PHE A 1 84 ? 4.969 4.731 -7.754 1.00 90.00 84 PHE A C 1
ATOM 650 O O . PHE A 1 84 ? 6.091 4.912 -8.226 1.00 90.00 84 PHE A O 1
ATOM 657 N N . ALA A 1 85 ? 4.338 3.564 -7.888 1.00 90.62 85 ALA A N 1
ATOM 658 C CA . ALA A 1 85 ? 4.906 2.415 -8.582 1.00 90.62 85 ALA A CA 1
ATOM 659 C C . ALA A 1 85 ? 5.178 2.693 -10.067 1.00 90.62 85 ALA A C 1
ATOM 661 O O . ALA A 1 85 ? 6.141 2.154 -10.610 1.00 90.62 85 ALA A O 1
ATOM 662 N N . LEU A 1 86 ? 4.386 3.551 -10.717 1.00 88.94 86 LEU A N 1
ATOM 663 C CA . LEU A 1 86 ? 4.642 3.993 -12.091 1.00 88.94 86 LEU A CA 1
ATOM 664 C C . LEU A 1 86 ? 5.912 4.851 -12.219 1.00 88.94 86 LEU A C 1
ATOM 666 O O . LEU A 1 86 ? 6.535 4.851 -13.278 1.00 88.94 86 LEU A O 1
ATOM 670 N N . LYS A 1 87 ? 6.301 5.572 -11.159 1.00 88.31 87 LYS A N 1
ATOM 671 C CA . LYS A 1 87 ? 7.477 6.459 -11.146 1.00 88.31 87 LYS A CA 1
ATOM 672 C C . LYS A 1 87 ? 8.737 5.746 -10.651 1.00 88.31 87 LYS A C 1
ATOM 674 O O . LYS A 1 87 ? 9.778 5.820 -11.295 1.00 88.31 87 LYS A O 1
ATOM 679 N N . SER A 1 88 ? 8.619 5.041 -9.529 1.00 85.88 88 SER A N 1
ATOM 680 C CA . SER A 1 88 ? 9.747 4.483 -8.768 1.00 85.88 88 SER A CA 1
ATOM 681 C C . SER A 1 88 ? 9.814 2.953 -8.811 1.00 85.88 88 SER A C 1
ATOM 683 O O . SER A 1 88 ? 10.794 2.354 -8.372 1.00 85.88 88 SER A O 1
ATOM 685 N N . GLY A 1 89 ? 8.784 2.299 -9.352 1.00 89.44 89 GLY A N 1
ATOM 686 C CA . GLY A 1 89 ? 8.657 0.845 -9.400 1.00 89.44 89 GLY A CA 1
ATOM 687 C C . GLY A 1 89 ? 7.827 0.265 -8.251 1.00 89.44 89 GLY A C 1
ATOM 688 O O . GLY A 1 89 ? 7.827 0.752 -7.121 1.00 89.44 89 GLY A O 1
ATOM 689 N N . PHE A 1 90 ? 7.126 -0.834 -8.538 1.00 89.94 90 PHE A N 1
ATOM 690 C CA . PHE A 1 90 ? 6.184 -1.462 -7.604 1.00 89.94 90 PHE A CA 1
ATOM 691 C C . PHE A 1 90 ? 6.838 -1.974 -6.317 1.00 89.94 90 PHE A C 1
ATOM 693 O O . PHE A 1 90 ? 6.264 -1.823 -5.246 1.00 89.94 90 PHE A O 1
ATOM 700 N N . ARG A 1 91 ? 8.055 -2.533 -6.387 1.00 91.62 91 ARG A N 1
ATOM 701 C CA . ARG A 1 91 ? 8.770 -2.996 -5.185 1.00 91.62 91 ARG A CA 1
ATOM 702 C C . ARG A 1 91 ? 9.008 -1.864 -4.196 1.00 91.62 91 ARG A C 1
ATOM 704 O O . ARG A 1 91 ? 8.892 -2.091 -2.998 1.00 91.62 91 ARG A O 1
ATOM 711 N N . GLU A 1 92 ? 9.341 -0.676 -4.690 1.00 92.38 92 GLU A N 1
ATOM 712 C CA . GLU A 1 92 ? 9.603 0.474 -3.830 1.00 92.38 92 GLU A CA 1
ATOM 713 C C . GLU A 1 92 ? 8.306 0.992 -3.209 1.00 92.38 92 GLU A C 1
ATOM 715 O O . GLU A 1 92 ? 8.262 1.221 -2.006 1.00 92.38 92 GLU A O 1
ATOM 720 N N . ALA A 1 93 ? 7.217 1.050 -3.984 1.00 92.38 93 ALA A N 1
ATOM 721 C CA . ALA A 1 93 ? 5.890 1.374 -3.459 1.00 92.38 93 ALA A CA 1
ATOM 722 C C . ALA A 1 93 ? 5.458 0.427 -2.329 1.00 92.38 93 ALA A C 1
ATOM 724 O O . ALA A 1 93 ? 4.986 0.878 -1.285 1.00 92.38 93 ALA A O 1
ATOM 725 N N . ILE A 1 94 ? 5.667 -0.881 -2.511 1.00 93.88 94 ILE A N 1
ATOM 726 C CA . ILE A 1 94 ? 5.333 -1.887 -1.498 1.00 93.88 94 ILE A CA 1
ATOM 727 C C . ILE A 1 94 ? 6.194 -1.695 -0.247 1.00 93.88 94 ILE A C 1
ATOM 729 O O . ILE A 1 94 ? 5.652 -1.709 0.851 1.00 93.88 94 ILE A O 1
ATOM 733 N N . LYS A 1 95 ? 7.506 -1.466 -0.385 1.00 94.75 95 LYS A N 1
ATOM 734 C CA . LYS A 1 95 ? 8.386 -1.214 0.770 1.00 94.75 95 LYS A CA 1
ATOM 735 C C . LYS A 1 95 ? 7.967 0.017 1.562 1.00 94.75 95 LYS A C 1
ATOM 737 O O . LYS A 1 95 ? 7.940 -0.041 2.784 1.00 94.75 95 LYS A O 1
ATOM 742 N N . THR A 1 96 ? 7.621 1.105 0.879 1.00 93.50 96 THR A N 1
ATOM 743 C CA . THR A 1 96 ? 7.122 2.321 1.530 1.00 93.50 96 THR A CA 1
ATOM 744 C C . THR A 1 96 ? 5.831 2.039 2.294 1.00 93.50 96 THR A C 1
ATOM 746 O O . THR A 1 96 ? 5.704 2.423 3.451 1.00 93.50 96 THR A O 1
ATOM 749 N N . ALA A 1 97 ? 4.890 1.307 1.693 1.00 93.19 97 ALA A N 1
ATOM 750 C CA . ALA A 1 97 ? 3.653 0.929 2.373 1.00 93.19 97 ALA A CA 1
ATOM 751 C C . ALA A 1 97 ? 3.909 0.019 3.589 1.00 93.19 97 ALA A C 1
ATOM 753 O O . ALA A 1 97 ? 3.296 0.196 4.638 1.00 93.19 97 ALA A O 1
ATOM 754 N N . GLN A 1 98 ? 4.848 -0.920 3.465 1.00 95.31 98 GLN A N 1
ATOM 755 C CA . GLN A 1 98 ? 5.282 -1.799 4.551 1.00 95.31 98 GLN A CA 1
ATOM 756 C C . GLN A 1 98 ? 5.942 -1.028 5.699 1.00 95.31 98 GLN A C 1
ATOM 758 O O . GLN A 1 98 ? 5.699 -1.344 6.859 1.00 95.31 98 GLN A O 1
ATOM 763 N N . GLU A 1 99 ? 6.736 -0.004 5.387 1.00 94.81 99 GLU A N 1
ATOM 764 C CA . GLU A 1 99 ? 7.352 0.876 6.382 1.00 94.81 99 GLU A CA 1
ATOM 765 C C . GLU A 1 99 ? 6.305 1.608 7.219 1.00 94.81 99 GLU A C 1
ATOM 767 O O . GLU A 1 99 ? 6.400 1.609 8.443 1.00 94.81 99 GLU A O 1
ATOM 772 N N . ILE A 1 100 ? 5.278 2.161 6.568 1.00 93.19 100 ILE A N 1
ATOM 773 C CA . ILE A 1 100 ? 4.167 2.852 7.239 1.00 93.19 100 ILE A CA 1
ATOM 774 C C . ILE A 1 100 ? 3.374 1.877 8.111 1.00 93.19 100 ILE A C 1
ATOM 776 O O . ILE A 1 100 ? 3.038 2.188 9.248 1.00 93.19 100 ILE A O 1
ATOM 780 N N . ALA A 1 101 ? 3.122 0.671 7.602 1.00 92.50 101 ALA A N 1
ATOM 781 C CA . ALA A 1 101 ? 2.431 -0.379 8.341 1.00 92.50 101 ALA A CA 1
ATOM 782 C C . ALA A 1 101 ? 3.284 -1.022 9.454 1.00 92.50 101 ALA A C 1
ATOM 784 O O . ALA A 1 101 ? 2.788 -1.880 10.183 1.00 92.50 101 ALA A O 1
ATOM 785 N N . GLY A 1 102 ? 4.562 -0.646 9.587 1.00 91.94 102 GLY A N 1
ATOM 786 C CA . GLY A 1 102 ? 5.465 -1.182 10.604 1.00 91.94 102 GLY A CA 1
ATOM 787 C C . GLY A 1 102 ? 5.821 -2.661 10.416 1.00 91.94 102 GLY A C 1
ATOM 788 O O . GLY A 1 102 ? 6.174 -3.329 11.387 1.00 91.94 102 GLY A O 1
ATOM 789 N N . VAL A 1 103 ? 5.726 -3.181 9.189 1.00 94.19 103 VAL A N 1
ATOM 790 C CA . VAL A 1 103 ? 6.072 -4.570 8.846 1.00 94.19 103 VAL A CA 1
ATOM 791 C C . VAL A 1 103 ? 7.416 -4.652 8.119 1.00 94.19 103 VAL A C 1
ATOM 793 O O . VAL A 1 103 ? 8.031 -3.647 7.759 1.00 94.19 103 VAL A O 1
ATOM 796 N N . GLU A 1 104 ? 7.903 -5.874 7.898 1.00 92.81 104 GLU A N 1
ATOM 797 C CA . GLU A 1 104 ? 9.157 -6.101 7.181 1.00 92.81 104 GLU A CA 1
ATOM 798 C C . GLU A 1 104 ? 9.101 -5.553 5.741 1.00 92.81 104 GLU A C 1
ATOM 800 O O . GLU A 1 104 ? 8.250 -5.936 4.939 1.00 92.81 104 GLU A O 1
ATOM 805 N N . GLN A 1 105 ? 10.067 -4.699 5.387 1.00 93.56 105 GLN A N 1
ATOM 806 C CA . GLN A 1 105 ? 10.167 -4.033 4.082 1.00 93.56 105 GLN A CA 1
ATOM 807 C C . GLN A 1 105 ? 10.818 -4.920 3.004 1.00 93.56 105 GLN A C 1
ATOM 809 O O . GLN A 1 105 ? 11.818 -4.566 2.369 1.00 93.56 105 GLN A O 1
ATOM 814 N N . ASN A 1 106 ? 10.269 -6.111 2.792 1.00 91.12 106 ASN A N 1
ATOM 815 C CA . ASN A 1 106 ? 10.769 -7.060 1.794 1.00 91.12 106 ASN A CA 1
ATOM 816 C C . ASN A 1 106 ? 10.321 -6.719 0.353 1.00 91.12 106 ASN A C 1
ATOM 818 O O . ASN A 1 106 ? 10.823 -7.303 -0.615 1.00 91.12 106 ASN A O 1
ATOM 822 N N . GLY A 1 107 ? 9.416 -5.747 0.188 1.00 91.00 107 GLY A N 1
ATOM 823 C CA . GLY A 1 107 ? 8.864 -5.333 -1.103 1.00 91.00 107 GLY A CA 1
ATOM 824 C C . GLY A 1 107 ? 7.933 -6.371 -1.728 1.00 91.00 107 GLY A C 1
ATOM 825 O O . GLY A 1 107 ? 7.755 -6.372 -2.946 1.00 91.00 107 GLY A O 1
ATOM 826 N N . VAL A 1 108 ? 7.384 -7.277 -0.914 1.00 91.94 108 VAL A N 1
ATOM 827 C CA . VAL A 1 108 ? 6.439 -8.324 -1.311 1.00 91.94 108 VAL A CA 1
ATOM 828 C C . VAL A 1 108 ? 5.121 -8.111 -0.580 1.00 91.94 108 VAL A C 1
ATOM 830 O O . VAL A 1 108 ? 5.068 -8.155 0.646 1.00 91.94 108 VAL A O 1
ATOM 833 N N . MET A 1 109 ? 4.032 -7.947 -1.332 1.00 91.69 109 MET A N 1
ATOM 834 C CA . MET A 1 109 ? 2.700 -7.810 -0.748 1.00 91.69 109 MET A CA 1
ATOM 835 C C . MET A 1 109 ? 2.161 -9.181 -0.298 1.00 91.69 109 MET A C 1
ATOM 837 O O . MET A 1 109 ? 1.421 -9.858 -1.018 1.00 91.69 109 MET A O 1
ATOM 841 N N . SER A 1 110 ? 2.596 -9.622 0.885 1.00 91.56 110 SER A N 1
ATOM 842 C CA . SER A 1 110 ? 2.069 -10.804 1.572 1.00 91.56 110 SER A CA 1
ATOM 843 C C . SER A 1 110 ? 0.693 -10.516 2.186 1.00 91.56 110 SER A C 1
ATOM 845 O O . SER A 1 110 ? 0.302 -9.361 2.343 1.00 91.56 110 SER A O 1
ATOM 847 N N . ALA A 1 111 ? -0.046 -11.564 2.565 1.00 92.38 111 ALA A N 1
ATOM 848 C CA . ALA A 1 111 ? -1.327 -11.399 3.260 1.00 92.38 111 ALA A CA 1
ATOM 849 C C . ALA A 1 111 ? -1.176 -10.635 4.590 1.00 92.38 111 ALA A C 1
ATOM 851 O O . ALA A 1 111 ? -2.049 -9.854 4.954 1.00 92.38 111 ALA A O 1
ATOM 852 N N . GLU A 1 112 ? -0.050 -10.825 5.285 1.00 92.94 112 GLU A N 1
ATOM 853 C CA . GLU A 1 112 ? 0.270 -10.106 6.521 1.00 92.94 112 GLU A CA 1
ATOM 854 C C . GLU A 1 112 ? 0.528 -8.618 6.257 1.00 92.94 112 GLU A C 1
ATOM 856 O O . GLU A 1 112 ? -0.061 -7.770 6.922 1.00 92.94 112 GLU A O 1
ATOM 861 N N . ALA A 1 113 ? 1.335 -8.294 5.239 1.00 92.94 113 ALA A N 1
ATOM 862 C CA . ALA A 1 113 ? 1.597 -6.909 4.858 1.00 92.94 113 ALA A CA 1
ATOM 863 C C . ALA A 1 113 ? 0.314 -6.197 4.414 1.00 92.94 113 ALA A C 1
ATOM 865 O O . ALA A 1 113 ? 0.056 -5.077 4.838 1.00 92.94 113 ALA A O 1
ATOM 866 N N . LEU A 1 114 ? -0.520 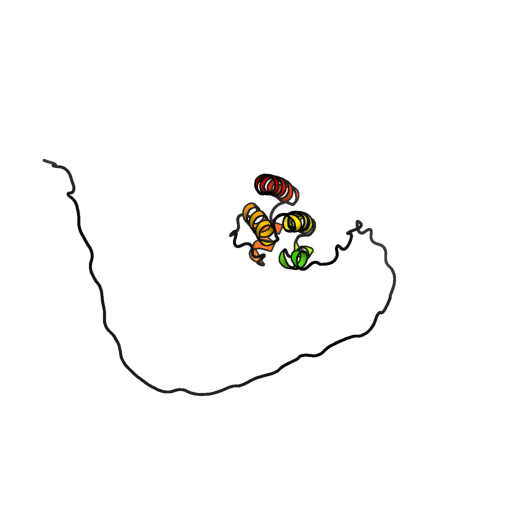-6.869 3.617 1.00 93.69 114 LEU A N 1
ATOM 867 C CA . LEU A 1 114 ? -1.809 -6.340 3.185 1.00 93.69 114 LEU A CA 1
ATOM 868 C C . LEU A 1 114 ? -2.724 -6.033 4.379 1.00 93.69 114 LEU A C 1
ATOM 870 O O . LEU A 1 114 ? -3.297 -4.949 4.451 1.00 93.69 114 LEU A O 1
ATOM 874 N N . ALA A 1 115 ? -2.849 -6.969 5.325 1.00 94.75 115 ALA A N 1
ATOM 875 C CA . ALA A 1 115 ? -3.663 -6.774 6.520 1.00 94.75 115 ALA A CA 1
ATOM 876 C C . ALA A 1 115 ? -3.132 -5.626 7.390 1.00 94.75 115 ALA A C 1
ATOM 878 O O . ALA A 1 115 ? -3.920 -4.812 7.866 1.00 94.75 115 ALA A O 1
ATOM 879 N N . ALA A 1 116 ? -1.811 -5.528 7.557 1.00 94.88 116 ALA A N 1
ATOM 880 C CA . ALA A 1 116 ? -1.182 -4.453 8.314 1.00 94.88 116 ALA A CA 1
ATOM 881 C C . ALA A 1 116 ? -1.399 -3.08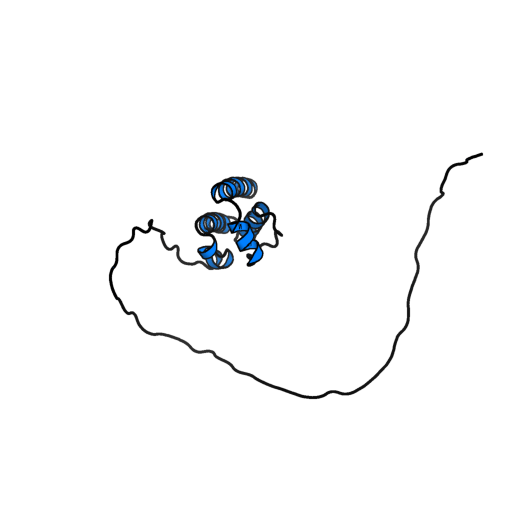4 7.654 1.00 94.88 116 ALA A C 1
ATOM 883 O O . ALA A 1 116 ? -1.784 -2.137 8.329 1.00 94.88 116 ALA A O 1
ATOM 884 N N . ILE A 1 117 ? -1.242 -2.984 6.330 1.00 93.31 117 ILE A N 1
ATOM 885 C CA . ILE A 1 117 ? -1.497 -1.746 5.576 1.00 93.31 117 ILE A CA 1
ATOM 886 C C . ILE A 1 117 ? -2.976 -1.346 5.663 1.00 93.31 117 ILE A C 1
ATOM 888 O O . ILE A 1 117 ? -3.289 -0.171 5.847 1.00 93.31 117 ILE A O 1
ATOM 892 N N . ASN A 1 118 ? -3.897 -2.308 5.571 1.00 92.88 118 ASN A N 1
ATOM 893 C CA . ASN A 1 118 ? -5.327 -2.043 5.733 1.00 92.88 118 ASN A CA 1
ATOM 894 C C . ASN A 1 118 ? -5.722 -1.677 7.172 1.00 92.88 118 ASN A C 1
ATOM 896 O O . ASN A 1 118 ? -6.759 -1.046 7.355 1.00 92.88 118 ASN A O 1
ATOM 900 N N . ALA A 1 119 ? -4.914 -2.029 8.176 1.00 94.94 119 ALA A N 1
ATOM 901 C CA . ALA A 1 119 ? -5.135 -1.629 9.565 1.00 94.94 119 ALA A CA 1
ATOM 902 C C . ALA A 1 119 ? -4.727 -0.171 9.852 1.00 94.94 119 ALA A C 1
ATOM 904 O O . ALA A 1 119 ? -5.202 0.400 10.833 1.00 94.94 119 ALA A O 1
ATOM 905 N N . VAL A 1 120 ? -3.872 0.430 9.016 1.00 93.19 120 VAL A N 1
ATOM 906 C CA . VAL A 1 120 ? -3.532 1.860 9.093 1.00 93.19 120 VAL A CA 1
ATOM 907 C C . VAL A 1 120 ? -4.716 2.686 8.589 1.00 9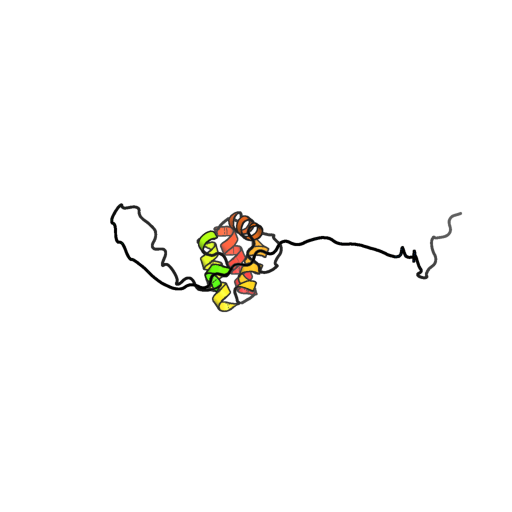3.19 120 VAL A C 1
ATOM 909 O O . VAL A 1 120 ? -5.353 2.316 7.601 1.00 93.19 120 VAL A O 1
ATOM 912 N N . ASP A 1 121 ? -5.009 3.816 9.233 1.00 93.75 121 ASP A N 1
ATOM 913 C CA . ASP A 1 121 ? -6.025 4.755 8.747 1.00 93.75 121 ASP A CA 1
ATOM 914 C C . ASP A 1 121 ? -5.678 5.262 7.335 1.00 93.75 121 ASP A C 1
ATOM 916 O O . ASP A 1 121 ? -4.513 5.495 7.016 1.00 93.75 121 ASP A O 1
ATOM 920 N N . ASP A 1 122 ? -6.676 5.432 6.467 1.00 89.94 122 ASP A N 1
ATOM 921 C CA . ASP A 1 122 ? -6.445 5.871 5.084 1.00 89.94 122 ASP A CA 1
ATOM 922 C C . ASP A 1 122 ? -5.804 7.266 5.007 1.00 89.94 122 ASP A C 1
ATOM 924 O O . ASP A 1 122 ? -4.964 7.513 4.138 1.00 89.94 122 ASP A O 1
ATOM 928 N N . THR A 1 123 ? -6.161 8.167 5.928 1.00 92.62 123 THR A N 1
ATOM 929 C CA . THR A 1 123 ? -5.619 9.531 6.000 1.00 92.62 123 THR A CA 1
ATOM 930 C C . THR A 1 123 ? -4.166 9.497 6.451 1.00 92.62 123 THR A C 1
ATOM 932 O O . THR A 1 123 ? -3.301 10.054 5.778 1.00 92.62 123 THR A O 1
ATOM 935 N N . GLU A 1 124 ? -3.890 8.783 7.547 1.00 93.00 124 GLU A N 1
ATOM 936 C CA . GLU A 1 124 ? -2.533 8.628 8.087 1.00 93.00 124 GLU A CA 1
ATOM 937 C C . GLU A 1 124 ? -1.605 7.953 7.074 1.00 93.00 124 GLU A C 1
ATOM 939 O O . GLU A 1 124 ? -0.470 8.394 6.859 1.00 93.00 124 GLU A O 1
ATOM 944 N N . PHE A 1 125 ? -2.110 6.912 6.407 1.00 93.31 125 PHE A N 1
ATOM 945 C CA . PHE A 1 125 ? -1.385 6.220 5.357 1.00 93.31 125 PHE A CA 1
ATOM 946 C C . PHE A 1 125 ? -1.030 7.179 4.225 1.00 93.31 125 PHE A C 1
ATOM 948 O O . PHE A 1 125 ? 0.131 7.247 3.832 1.00 93.31 125 PHE A O 1
ATOM 955 N N . LYS A 1 126 ? -2.003 7.942 3.715 1.00 92.56 126 LYS A N 1
ATOM 956 C CA . LYS A 1 126 ? -1.786 8.881 2.614 1.00 92.56 126 LYS A CA 1
ATOM 957 C C . LYS A 1 126 ? -0.747 9.946 2.963 1.00 92.56 126 LYS A C 1
ATOM 959 O O . LYS A 1 126 ? 0.182 10.138 2.186 1.00 92.56 126 LYS A O 1
ATOM 964 N N . GLU A 1 127 ? -0.875 10.608 4.112 1.00 94.12 127 GLU A N 1
ATOM 965 C CA . GLU A 1 127 ? 0.059 11.670 4.514 1.00 94.12 127 GLU A CA 1
ATOM 966 C C . GLU A 1 127 ? 1.485 11.131 4.683 1.00 94.12 127 GLU A C 1
ATOM 968 O O . GLU A 1 127 ? 2.445 11.710 4.167 1.00 94.12 127 GLU A O 1
ATOM 973 N N . SER A 1 128 ? 1.623 9.977 5.343 1.00 92.75 128 SER A N 1
ATOM 974 C CA . SER A 1 128 ? 2.917 9.320 5.542 1.00 92.75 128 SER A CA 1
ATOM 975 C C . SER A 1 128 ? 3.518 8.851 4.217 1.00 92.75 128 SER A C 1
ATOM 977 O O . SER A 1 128 ? 4.719 9.001 3.982 1.00 92.75 128 SER A O 1
ATOM 979 N N . PHE A 1 129 ? 2.686 8.311 3.326 1.00 92.19 129 PHE A N 1
ATOM 980 C CA . PHE A 1 129 ? 3.118 7.816 2.028 1.00 92.19 129 PHE A CA 1
ATOM 981 C C . PHE A 1 129 ? 3.554 8.951 1.112 1.00 92.19 129 PHE A C 1
ATOM 983 O O . PHE A 1 129 ? 4.630 8.859 0.533 1.00 92.19 129 PHE A O 1
ATOM 990 N N . GLU A 1 130 ? 2.782 10.032 1.001 1.00 91.25 130 GLU A N 1
ATOM 991 C CA . GLU A 1 130 ? 3.153 11.204 0.201 1.00 91.25 130 GLU A CA 1
ATOM 992 C C . GLU A 1 130 ? 4.447 11.849 0.713 1.00 91.25 130 GLU A C 1
ATOM 994 O O . GLU A 1 130 ? 5.308 12.219 -0.088 1.00 91.25 130 GLU A O 1
ATOM 999 N N . PHE A 1 131 ? 4.632 11.914 2.035 1.00 91.81 131 PHE A N 1
ATOM 1000 C CA . PHE A 1 131 ? 5.870 12.402 2.637 1.00 91.81 131 PHE A CA 1
ATOM 1001 C C . PHE A 1 131 ? 7.079 11.530 2.262 1.00 91.81 131 PHE A C 1
ATOM 1003 O O . PHE A 1 131 ? 8.082 12.043 1.762 1.00 91.81 131 PHE A O 1
ATOM 1010 N N . LEU A 1 132 ? 6.987 10.208 2.447 1.00 89.25 132 LEU A N 1
ATOM 1011 C CA . LEU A 1 132 ? 8.075 9.281 2.113 1.00 89.25 132 LEU A CA 1
ATOM 1012 C C . LEU A 1 132 ? 8.340 9.221 0.603 1.00 89.25 132 LEU A C 1
ATOM 1014 O O . LEU A 1 132 ? 9.496 9.218 0.172 1.00 89.25 132 LEU A O 1
ATOM 1018 N N . ALA A 1 133 ? 7.282 9.219 -0.206 1.00 85.50 133 ALA A N 1
ATOM 1019 C CA . ALA A 1 133 ? 7.361 9.252 -1.660 1.00 85.50 133 ALA A CA 1
ATOM 1020 C C . ALA A 1 133 ? 8.027 10.539 -2.164 1.00 85.50 133 ALA A C 1
ATOM 1022 O O . ALA A 1 133 ? 8.817 10.474 -3.101 1.00 85.50 133 ALA A O 1
ATOM 1023 N N . GLY A 1 134 ? 7.765 11.685 -1.528 1.00 84.62 134 GLY A N 1
ATOM 1024 C CA . GLY A 1 134 ? 8.390 12.967 -1.859 1.00 84.62 134 GLY A CA 1
ATOM 1025 C C . GLY A 1 134 ? 9.870 13.071 -1.477 1.00 84.62 134 GLY A C 1
ATOM 1026 O O . GLY A 1 134 ? 10.580 13.896 -2.041 1.00 84.62 134 GLY A O 1
ATOM 1027 N N . ILE A 1 135 ? 10.348 12.245 -0.540 1.00 85.94 135 ILE A N 1
ATOM 1028 C CA . ILE A 1 135 ? 11.777 12.157 -0.192 1.00 85.94 135 ILE A CA 1
ATOM 1029 C C . ILE A 1 135 ? 12.517 11.178 -1.116 1.00 85.94 135 ILE A C 1
ATOM 1031 O O . ILE A 1 135 ? 13.709 11.354 -1.367 1.00 85.94 135 ILE A O 1
ATOM 1035 N N . ARG A 1 136 ? 11.836 10.122 -1.587 1.00 76.25 136 ARG A N 1
ATOM 1036 C CA . ARG A 1 136 ? 12.434 9.051 -2.406 1.00 76.25 136 ARG A CA 1
ATOM 1037 C C . ARG A 1 136 ? 12.351 9.275 -3.920 1.00 76.25 136 ARG A C 1
ATOM 1039 O O . ARG A 1 136 ? 13.136 8.652 -4.633 1.00 76.25 136 ARG A O 1
ATOM 1046 N N . GLY A 1 137 ? 11.391 10.068 -4.399 1.00 58.00 137 GLY A N 1
ATOM 1047 C CA . GLY A 1 137 ? 11.213 10.427 -5.816 1.00 58.00 137 GLY A CA 1
ATOM 1048 C C . GLY A 1 137 ? 12.068 11.611 -6.246 1.00 58.00 137 GLY A C 1
ATOM 1049 O O . GLY A 1 137 ? 12.438 11.636 -7.440 1.00 58.00 137 GLY A O 1
#

InterPro domains:
  IPR023346 Lysozyme-like domain superfamily [SSF53955] (62-127)

Secondary structure (DSSP, 8-state):
--PPP----------------------------------------------------------HHHHHTTHHHHTHHHHHHHHHHHHH-HHHHHHHHHHHTTS---S---HHHHHHHHHS-HHHHHHHHHHHHHHH-

Organism: Campylobacter curvus (strain 525.92) (NCBI:txid360105)